Protein AF-A0A7V1H617-F1 (afdb_monomer_lite)

Sequence (93 aa):
MRCCLFTFVVFAFGASTVFAASEDAVSIGSGKQLFIDFSLVESHTNVKLIMNPPVKRGVVMKADKPWENVRIGSYGEVIDVDGLYRMWYEASG

Secondary structure (DSSP, 8-state):
----------------------PPPP--TTS---SSSSTT-S--SS-------------S----STT-SSEEEEEEEEEEETTEEEEEEEEE-

pLDDT: mean 81.9, std 16.55, range [34.34, 97.44]

Foldseek 3Di:
DDDDDPDDDDDPPPPPPPPDPDDPDDDPPPDDDDQQDCPVPPDDDPDDRDDDDDDCPDDPDDQPDPQQVPHKAPDKDWDDDPNDTDMDIDGHD

Structure (mmCIF, N/CA/C/O backbone):
data_AF-A0A7V1H617-F1
#
_entry.id   AF-A0A7V1H617-F1
#
loop_
_atom_site.group_PDB
_atom_site.id
_atom_site.type_symbol
_atom_site.label_atom_id
_atom_site.label_alt_id
_atom_site.label_comp_id
_atom_site.label_asym_id
_atom_site.label_entity_id
_atom_site.label_seq_id
_atom_site.pdbx_PDB_ins_code
_atom_site.Cartn_x
_atom_site.Cartn_y
_atom_site.Cartn_z
_atom_site.occupancy
_atom_site.B_iso_or_equiv
_atom_site.auth_seq_id
_atom_site.auth_comp_id
_atom_site.auth_asym_id
_atom_site.auth_atom_id
_atom_site.pdbx_PDB_model_num
ATOM 1 N N . MET A 1 1 ? -78.112 -28.118 40.442 1.00 39.97 1 MET A N 1
ATOM 2 C CA . MET A 1 1 ? -77.102 -28.814 39.616 1.00 39.97 1 MET A CA 1
ATOM 3 C C . MET A 1 1 ? -76.424 -27.770 38.741 1.00 39.97 1 MET A C 1
ATOM 5 O O . MET A 1 1 ? -77.135 -27.057 38.060 1.00 39.97 1 MET A O 1
ATOM 9 N N . ARG A 1 2 ? -75.099 -27.650 38.916 1.00 47.53 2 ARG A N 1
ATOM 10 C CA . ARG A 1 2 ? -74.012 -27.074 38.087 1.00 47.53 2 ARG A CA 1
ATOM 11 C C . ARG A 1 2 ? -74.298 -26.095 36.929 1.00 47.53 2 ARG A C 1
ATOM 13 O O . ARG A 1 2 ? -75.211 -26.299 36.147 1.00 47.53 2 ARG A O 1
ATOM 20 N N . CYS A 1 3 ? -73.295 -25.221 36.760 1.00 34.34 3 CYS A N 1
ATOM 21 C CA . CYS A 1 3 ? -72.826 -24.499 35.560 1.00 34.34 3 CYS A CA 1
ATOM 22 C C . CYS A 1 3 ? -73.123 -22.998 35.571 1.00 34.34 3 CYS A C 1
ATOM 24 O O . CYS A 1 3 ? -74.269 -22.605 35.692 1.00 34.34 3 CYS A O 1
ATOM 26 N N . CYS A 1 4 ? -72.169 -22.085 35.397 1.00 43.72 4 CYS A N 1
ATOM 27 C CA . CYS A 1 4 ? -70.708 -22.141 35.328 1.00 43.72 4 CYS A CA 1
ATOM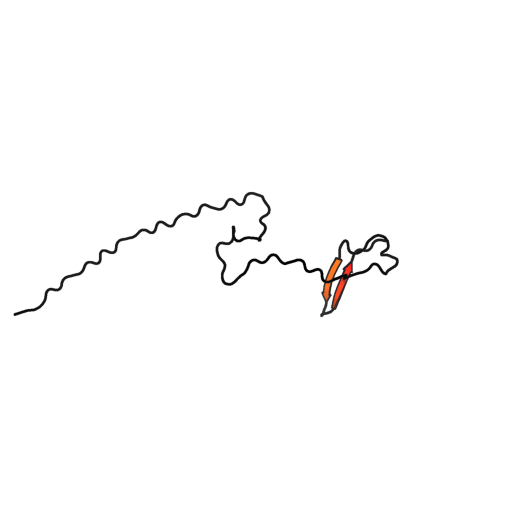 28 C C . CYS A 1 4 ? -70.237 -20.713 35.652 1.00 43.72 4 CYS A C 1
ATOM 30 O O . CYS A 1 4 ? -70.734 -19.764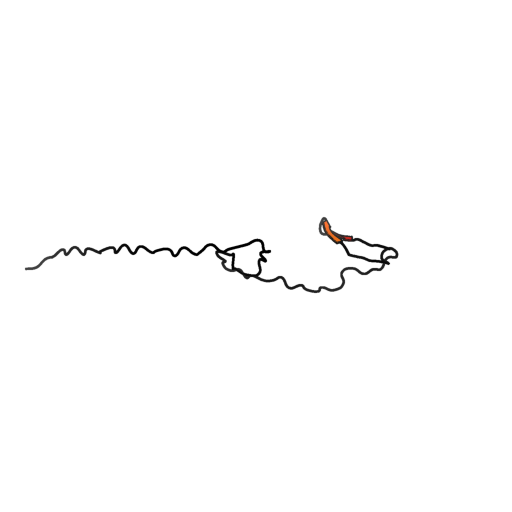 35.049 1.00 43.72 4 CYS A O 1
ATOM 32 N N . LEU A 1 5 ? -69.309 -20.556 36.599 1.00 46.75 5 LEU A N 1
ATOM 33 C CA . LEU A 1 5 ? -68.633 -19.282 36.839 1.00 46.75 5 LEU A CA 1
ATOM 34 C C . LEU A 1 5 ? -67.808 -18.914 35.597 1.00 46.75 5 LEU A C 1
ATOM 36 O O . LEU A 1 5 ? -66.912 -19.665 35.218 1.00 46.75 5 LEU A O 1
ATOM 40 N N . PHE A 1 6 ? -68.075 -17.754 34.998 1.00 44.81 6 PHE A N 1
ATOM 41 C CA . PHE A 1 6 ? -67.150 -17.111 34.065 1.00 44.81 6 PHE A CA 1
ATOM 42 C C . PHE A 1 6 ? -66.258 -16.157 34.858 1.00 44.81 6 PHE A C 1
ATOM 44 O O . PHE A 1 6 ? -66.591 -14.995 35.081 1.00 44.81 6 PHE A O 1
ATOM 51 N N . THR A 1 7 ? -65.133 -16.674 35.343 1.00 53.31 7 THR A N 1
ATOM 52 C CA . THR A 1 7 ? -64.113 -15.869 36.015 1.00 53.31 7 THR A CA 1
ATOM 53 C C . THR A 1 7 ? -63.305 -15.127 34.950 1.00 53.31 7 THR A C 1
ATOM 55 O O . THR A 1 7 ? -62.560 -15.742 34.190 1.00 53.31 7 THR A O 1
ATOM 58 N N . PHE A 1 8 ? -63.462 -13.805 34.873 1.00 48.03 8 PHE A N 1
ATOM 59 C CA . PHE A 1 8 ? -62.615 -12.936 34.056 1.00 48.03 8 PHE A CA 1
ATOM 60 C C . PHE A 1 8 ? -61.200 -12.911 34.654 1.00 48.03 8 PHE A C 1
ATOM 62 O O . PHE A 1 8 ? -60.984 -12.357 35.730 1.00 48.03 8 PHE A O 1
ATOM 69 N N . VAL A 1 9 ? -60.231 -13.521 33.970 1.00 58.25 9 VAL A N 1
ATOM 70 C CA . VAL A 1 9 ? -58.812 -13.401 34.325 1.00 58.25 9 VAL A CA 1
ATOM 71 C C . VAL A 1 9 ? -58.310 -12.065 33.784 1.00 58.25 9 VAL A C 1
ATOM 73 O O . VAL A 1 9 ? -58.122 -11.899 32.581 1.00 58.25 9 VAL A O 1
ATOM 76 N N . VAL A 1 10 ? -58.113 -11.096 34.676 1.00 57.06 10 VAL A N 1
ATOM 77 C CA . VAL A 1 10 ? -57.457 -9.824 34.358 1.00 57.06 10 VAL A CA 1
ATOM 78 C C . VAL A 1 10 ? -55.951 -10.080 34.304 1.00 57.06 10 VAL A C 1
ATOM 80 O O . VAL A 1 10 ? -55.300 -10.217 35.338 1.00 57.06 10 VAL A O 1
ATOM 83 N N . PHE A 1 11 ? -55.390 -10.174 33.098 1.00 51.81 11 PHE A N 1
ATOM 84 C CA . PHE A 1 11 ? -53.942 -10.144 32.903 1.00 51.81 11 PHE A CA 1
ATOM 85 C C . PHE A 1 11 ? -53.472 -8.702 33.113 1.00 51.81 11 PHE A C 1
ATOM 87 O O . PHE A 1 11 ? -53.640 -7.847 32.244 1.00 51.81 11 PHE A O 1
ATOM 94 N N . ALA A 1 12 ? -52.923 -8.414 34.293 1.00 53.47 12 ALA A N 1
ATOM 95 C CA . ALA A 1 12 ? -52.229 -7.161 34.549 1.00 53.47 12 ALA A CA 1
ATOM 96 C C . ALA A 1 12 ? -50.981 -7.117 33.654 1.00 53.47 12 ALA A C 1
ATOM 98 O O . ALA A 1 12 ? -49.962 -7.740 33.950 1.00 53.47 12 ALA A O 1
ATOM 99 N N . PHE A 1 13 ? -51.088 -6.423 32.522 1.00 57.03 13 PHE A N 1
ATOM 100 C CA . PHE A 1 13 ? -49.970 -6.144 31.632 1.00 57.03 13 PHE A CA 1
ATOM 101 C C . PHE A 1 13 ? -49.065 -5.138 32.351 1.00 57.03 13 PHE A C 1
ATOM 103 O O . PHE A 1 13 ? -49.282 -3.928 32.300 1.00 57.03 13 PHE A O 1
ATOM 110 N N . GLY A 1 14 ? -48.108 -5.651 33.125 1.00 56.25 14 GLY A N 1
ATOM 111 C CA . GLY A 1 14 ? -47.081 -4.835 33.754 1.00 56.25 14 GLY A CA 1
ATOM 112 C C . GLY A 1 14 ? -46.305 -4.112 32.661 1.00 56.25 14 GLY A C 1
ATOM 113 O O . GLY A 1 14 ? -45.601 -4.745 31.879 1.00 56.25 14 GLY A O 1
ATOM 114 N N . ALA A 1 15 ? -46.463 -2.792 32.582 1.00 59.91 15 ALA A N 1
ATOM 115 C CA . ALA A 1 15 ? -45.655 -1.946 31.722 1.00 59.91 15 ALA A CA 1
ATOM 116 C C . ALA A 1 15 ? -44.225 -1.920 32.276 1.00 59.91 15 ALA A C 1
ATOM 118 O O . ALA A 1 15 ? -43.851 -1.038 33.046 1.00 59.91 15 ALA A O 1
ATOM 119 N N . SER A 1 16 ? -43.425 -2.926 31.926 1.00 64.00 16 SER A N 1
ATOM 120 C CA . SER A 1 16 ? -41.982 -2.878 32.119 1.00 64.00 16 SER A CA 1
ATOM 121 C C . SER A 1 16 ? -41.429 -1.844 31.147 1.00 64.00 16 SER A C 1
ATOM 123 O O . SER A 1 16 ? -41.206 -2.128 29.972 1.00 64.00 16 SER A O 1
ATOM 125 N N . THR A 1 17 ? -41.243 -0.615 31.623 1.00 61.22 17 THR A N 1
ATOM 126 C CA . THR A 1 17 ? -40.452 0.387 30.913 1.00 61.22 17 THR A CA 1
ATOM 127 C C . THR A 1 17 ? -39.013 -0.109 30.883 1.00 61.22 17 THR A C 1
ATOM 129 O O . THR A 1 17 ? -38.294 -0.026 31.879 1.00 61.22 17 THR A O 1
ATOM 132 N N . VAL A 1 18 ? -38.608 -0.678 29.751 1.00 66.12 18 VAL A N 1
ATOM 133 C CA . VAL A 1 18 ? -37.204 -0.962 29.472 1.00 66.12 18 VAL A CA 1
ATOM 134 C C . VAL A 1 18 ? -36.515 0.395 29.351 1.00 66.12 18 VAL A C 1
ATOM 136 O O . VAL A 1 18 ? -36.698 1.103 28.364 1.00 66.12 18 VAL A O 1
ATOM 139 N N . PHE A 1 19 ? -35.776 0.797 30.385 1.00 56.72 19 PHE A N 1
ATOM 140 C CA . PHE A 1 19 ? -34.848 1.914 30.271 1.00 56.72 19 PHE A CA 1
ATOM 141 C C . PHE A 1 19 ? -33.730 1.468 29.332 1.00 56.72 19 PHE A C 1
ATOM 143 O O . PHE A 1 19 ? -32.905 0.630 29.695 1.00 56.72 19 PHE A O 1
ATOM 150 N N . ALA A 1 20 ? -33.736 1.989 28.108 1.00 62.59 20 ALA A N 1
ATOM 151 C CA . ALA A 1 20 ? -32.589 1.879 27.227 1.00 62.59 20 ALA A CA 1
ATOM 152 C C . ALA A 1 20 ? -31.429 2.623 27.898 1.00 62.59 20 ALA A C 1
ATOM 154 O O . ALA A 1 20 ? -31.522 3.827 28.146 1.00 62.59 20 ALA A O 1
ATOM 155 N N . ALA A 1 21 ? -30.370 1.895 28.252 1.00 62.16 21 ALA A N 1
ATOM 156 C CA . ALA A 1 21 ? -29.129 2.514 28.680 1.00 62.16 21 ALA A CA 1
ATOM 157 C C . ALA A 1 21 ? -28.619 3.371 27.514 1.00 62.16 21 ALA A C 1
ATOM 159 O O . ALA A 1 21 ? -28.399 2.860 26.418 1.00 62.16 21 ALA A O 1
ATOM 160 N N . SER A 1 22 ? -28.500 4.679 27.741 1.00 63.09 22 SER A N 1
ATOM 161 C CA . SER A 1 22 ? -27.787 5.577 26.839 1.00 63.09 22 SER A CA 1
ATOM 162 C C . SER A 1 22 ? -26.329 5.144 26.848 1.00 63.09 22 SER A C 1
ATOM 164 O O . SER A 1 22 ? -25.650 5.325 27.855 1.00 63.09 22 SER A O 1
ATOM 166 N N . GLU A 1 23 ? -25.866 4.535 25.764 1.00 69.00 23 GLU A N 1
ATOM 167 C CA . GLU A 1 23 ? -24.442 4.300 25.561 1.00 69.00 23 GLU A CA 1
ATOM 168 C C . GLU A 1 23 ? -23.766 5.674 25.443 1.00 69.00 23 GLU A C 1
ATOM 170 O O . GLU A 1 23 ? -24.171 6.501 24.622 1.00 69.00 23 GLU A O 1
ATOM 175 N N . ASP A 1 24 ? -22.814 5.975 26.328 1.00 78.31 24 ASP A N 1
ATOM 176 C CA . ASP A 1 24 ? -22.103 7.253 26.291 1.00 78.31 24 ASP A CA 1
ATOM 177 C C . ASP A 1 24 ? -21.392 7.411 24.938 1.00 78.31 24 ASP A C 1
ATOM 179 O O . ASP A 1 24 ? -20.739 6.488 24.447 1.00 78.31 24 ASP A O 1
ATOM 183 N N . ALA A 1 25 ? -21.515 8.591 24.322 1.00 83.81 25 ALA A N 1
ATOM 184 C CA . ALA A 1 25 ? -20.894 8.861 23.030 1.00 83.81 25 ALA A CA 1
ATOM 185 C C . ALA A 1 25 ? -19.366 8.683 23.103 1.00 83.81 25 ALA A C 1
ATOM 187 O O . ALA A 1 25 ? -18.694 9.274 23.954 1.00 83.81 25 ALA A O 1
ATOM 188 N N . VAL A 1 26 ? -18.804 7.904 22.173 1.00 86.81 26 VAL A N 1
ATOM 189 C CA . VAL A 1 26 ? -17.356 7.667 22.098 1.00 86.81 26 VAL A CA 1
ATOM 190 C C . VAL A 1 26 ? -16.630 8.963 21.717 1.00 86.81 26 VAL A C 1
ATOM 192 O O . VAL A 1 26 ? -16.917 9.583 20.693 1.00 86.81 26 VAL A O 1
ATOM 195 N N . SER A 1 27 ? -15.655 9.376 22.531 1.00 89.94 27 SER A N 1
ATOM 196 C CA . SER A 1 27 ? -14.825 10.554 22.254 1.00 89.94 27 SER A CA 1
ATOM 197 C C . SER A 1 27 ? -13.755 10.241 21.199 1.00 89.94 27 SER A C 1
ATOM 199 O O . SER A 1 27 ? -12.810 9.503 21.466 1.00 89.94 27 SER A O 1
ATOM 201 N N . ILE A 1 28 ? -13.893 10.814 19.998 1.00 88.88 28 ILE A N 1
ATOM 202 C CA . ILE A 1 28 ? -13.023 10.536 18.834 1.00 88.88 28 ILE A CA 1
ATOM 203 C C . ILE A 1 28 ? -11.726 11.368 18.834 1.00 88.88 28 ILE A C 1
ATOM 205 O O . ILE A 1 28 ? -10.715 10.965 18.255 1.00 88.88 28 ILE A O 1
ATOM 209 N N . GLY A 1 29 ? -11.721 12.525 19.506 1.00 90.75 29 GLY A N 1
ATOM 210 C CA . GLY A 1 29 ? -10.584 13.452 19.501 1.00 90.75 29 GLY A CA 1
ATOM 211 C C . GLY A 1 29 ? -10.149 13.874 18.085 1.00 90.75 29 GLY A C 1
ATOM 212 O O . GLY A 1 29 ? -10.943 13.879 17.150 1.00 90.75 29 GLY A O 1
ATOM 213 N N . SER A 1 30 ? -8.874 14.243 17.925 1.00 94.31 30 SER A N 1
ATOM 214 C CA . SER A 1 30 ? -8.266 14.657 16.642 1.00 94.31 30 SER A CA 1
ATOM 215 C C . SER A 1 30 ? -7.186 13.692 16.128 1.00 94.31 30 SER A C 1
ATOM 217 O O . SER A 1 30 ? -6.481 13.990 15.162 1.00 94.31 30 SER A O 1
ATOM 219 N N . GLY A 1 31 ? -7.027 12.540 16.786 1.00 92.81 31 GLY A N 1
ATOM 220 C CA . GLY A 1 31 ? -6.071 11.507 16.395 1.00 92.81 31 GLY A CA 1
ATOM 221 C C . GLY A 1 31 ? -6.479 10.784 15.110 1.00 92.81 31 GLY A C 1
ATOM 222 O O . GLY A 1 31 ? -7.643 10.789 14.709 1.00 92.81 31 GLY A O 1
ATOM 223 N N . LYS A 1 32 ? -5.512 10.124 14.462 1.00 91.69 32 LYS A N 1
ATOM 224 C CA . LYS A 1 32 ? -5.811 9.237 13.331 1.00 91.69 32 LYS A CA 1
ATOM 225 C C . LYS A 1 32 ? -6.594 8.027 13.833 1.00 91.69 32 LYS A C 1
ATOM 227 O O . LYS A 1 32 ? -6.097 7.296 14.683 1.00 91.69 32 LYS A O 1
ATOM 232 N N . GLN A 1 33 ? -7.761 7.797 13.248 1.00 90.38 33 GLN A N 1
ATOM 233 C CA . GLN A 1 33 ? -8.552 6.595 13.479 1.00 90.38 33 GLN A CA 1
ATOM 234 C C . GLN A 1 33 ? -8.133 5.546 12.453 1.00 90.38 33 GLN A C 1
ATOM 236 O O . GLN A 1 33 ? -8.369 5.692 11.253 1.00 90.38 33 GLN A O 1
ATOM 241 N N . LEU A 1 34 ? -7.413 4.533 12.921 1.00 87.00 34 LEU A N 1
ATOM 242 C CA . LEU A 1 34 ? -6.985 3.418 12.091 1.00 87.00 34 LEU A CA 1
ATOM 243 C C . LEU A 1 34 ? -8.076 2.349 12.189 1.00 87.00 34 LEU A C 1
ATOM 245 O O . LEU A 1 34 ? -8.432 1.948 13.289 1.00 87.00 34 LEU A O 1
ATOM 249 N N . PHE A 1 35 ? -8.614 1.889 11.060 1.00 86.38 35 PHE A N 1
ATOM 250 C CA . PHE A 1 35 ? -9.645 0.842 11.003 1.00 86.38 35 PHE A CA 1
ATOM 251 C C . PHE A 1 35 ? -9.046 -0.542 11.315 1.00 86.38 35 PHE A C 1
ATOM 253 O O . PHE A 1 35 ? -9.010 -1.426 10.462 1.00 86.38 35 PHE A O 1
ATOM 260 N N . ILE A 1 36 ? -8.480 -0.695 12.511 1.00 91.00 36 ILE A N 1
ATOM 261 C CA . ILE A 1 36 ? -7.757 -1.887 12.980 1.00 91.00 36 ILE A CA 1
ATOM 262 C C . ILE A 1 36 ? -8.469 -2.590 14.138 1.00 91.00 36 ILE A C 1
ATOM 264 O O . ILE A 1 36 ? -8.032 -3.659 14.559 1.00 91.00 36 ILE A O 1
ATOM 268 N N . ASP A 1 37 ? -9.581 -2.024 14.609 1.00 90.38 37 ASP A N 1
ATOM 269 C CA . ASP A 1 37 ? -10.484 -2.622 15.586 1.00 90.38 37 ASP A 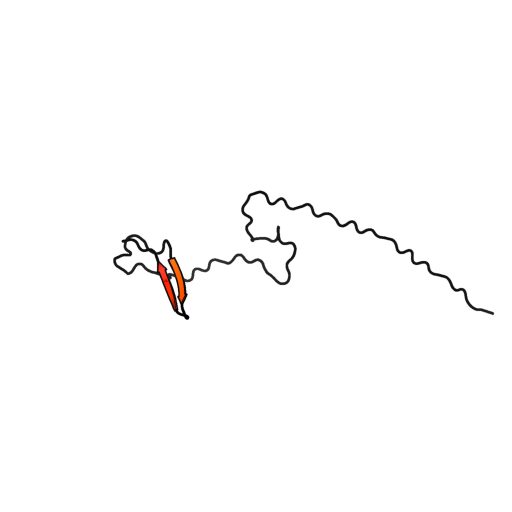CA 1
ATOM 270 C C . ASP A 1 37 ? -11.959 -2.280 15.278 1.00 90.38 37 ASP A C 1
ATOM 272 O O . ASP A 1 37 ? -12.283 -1.714 14.231 1.00 90.38 37 ASP A O 1
ATOM 276 N N . PHE A 1 38 ? -12.857 -2.671 16.187 1.00 91.31 38 PHE A N 1
ATOM 277 C CA . PHE A 1 38 ? -14.300 -2.438 16.094 1.00 91.31 38 PHE A CA 1
ATOM 278 C C . PHE A 1 38 ? -14.802 -1.325 17.027 1.00 91.31 38 PHE A C 1
ATOM 280 O O . PHE A 1 38 ? -16.005 -1.204 17.226 1.00 91.31 38 PHE A O 1
ATOM 287 N N . SER A 1 39 ? -13.918 -0.499 17.594 1.00 88.25 39 SER A N 1
ATOM 288 C CA . SER A 1 39 ? -14.296 0.547 18.563 1.00 88.25 3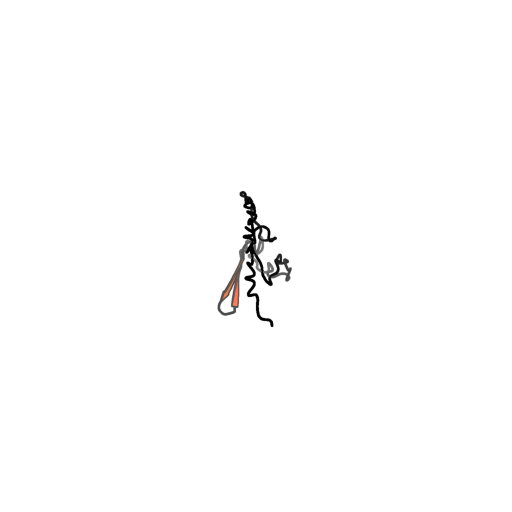9 SER A CA 1
ATOM 289 C C . SER A 1 39 ? -15.283 1.574 18.003 1.00 88.25 39 SER A C 1
ATOM 291 O O . SER A 1 39 ? -16.073 2.136 18.754 1.00 88.25 39 SER A O 1
ATOM 293 N N . LEU A 1 40 ? -15.256 1.789 16.684 1.00 89.75 40 LEU A N 1
ATOM 294 C CA . LEU A 1 40 ? -16.147 2.696 15.951 1.00 89.75 40 LEU A CA 1
ATOM 295 C C . LEU A 1 40 ? -17.119 1.956 15.022 1.00 89.75 40 LEU A C 1
ATOM 297 O O . LEU A 1 40 ? -17.671 2.550 14.096 1.00 89.75 40 LEU A O 1
ATOM 301 N N . VAL A 1 41 ? -17.295 0.650 15.224 1.00 89.00 41 VAL A N 1
ATOM 302 C CA . VAL A 1 41 ? -18.169 -0.191 14.405 1.00 89.00 41 VAL A CA 1
ATOM 303 C C . VAL A 1 41 ? -19.379 -0.585 15.238 1.00 89.00 41 VAL A C 1
ATOM 305 O O . VAL A 1 41 ? -19.270 -1.403 16.142 1.00 89.00 41 VAL A O 1
ATOM 308 N N . GLU A 1 42 ? -20.540 -0.025 14.899 1.00 89.69 42 GLU A N 1
ATOM 309 C CA . GLU A 1 42 ? -21.808 -0.320 15.581 1.00 89.69 42 GLU A CA 1
ATOM 310 C C . GLU A 1 42 ? -22.183 -1.805 15.479 1.00 89.69 42 GLU A C 1
ATOM 312 O O . GLU A 1 42 ? -22.612 -2.427 16.446 1.00 89.69 42 GLU A O 1
ATOM 317 N N . SER A 1 43 ? -22.018 -2.401 14.295 1.00 92.56 43 SER A N 1
ATOM 318 C CA . SER A 1 43 ? -22.294 -3.820 14.095 1.00 92.56 43 SER A CA 1
ATOM 319 C C . SER A 1 43 ? -21.522 -4.404 12.918 1.00 92.56 43 SER 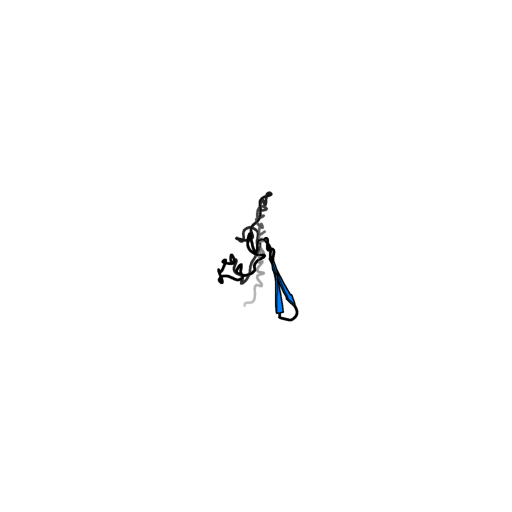A C 1
ATOM 321 O O . SER A 1 43 ? -21.113 -3.710 11.985 1.00 92.56 43 SER A O 1
ATOM 323 N N . HIS A 1 44 ? -21.332 -5.720 12.956 1.00 92.94 44 HIS A N 1
ATOM 324 C CA . HIS A 1 44 ? -20.732 -6.486 11.876 1.00 92.94 44 HIS A CA 1
ATOM 325 C C . HIS A 1 44 ? -21.375 -7.876 11.808 1.00 92.94 44 HIS A C 1
ATOM 327 O O . HIS A 1 44 ? -21.636 -8.507 12.831 1.00 92.94 44 HIS A O 1
ATOM 333 N N . THR A 1 45 ? -21.613 -8.399 10.608 1.00 96.69 45 THR A N 1
ATOM 334 C CA . THR A 1 45 ? -22.171 -9.748 10.435 1.00 96.69 45 THR A CA 1
ATOM 335 C C . THR A 1 45 ? -21.362 -10.498 9.397 1.00 96.69 45 THR A C 1
ATOM 337 O O . THR A 1 45 ? -21.202 -10.023 8.279 1.00 96.69 45 THR A O 1
ATOM 340 N N . ASN A 1 46 ? -20.864 -11.678 9.770 1.00 96.19 46 ASN A N 1
ATOM 341 C CA . ASN A 1 46 ? -20.131 -12.577 8.876 1.00 96.19 46 ASN A CA 1
ATOM 342 C C . ASN A 1 46 ? -18.928 -11.928 8.151 1.00 96.19 46 ASN A C 1
ATOM 344 O O . ASN A 1 46 ? -18.641 -12.237 6.996 1.00 96.19 46 ASN A O 1
ATOM 348 N N . VAL A 1 47 ? -18.210 -11.031 8.833 1.00 93.69 47 VAL A N 1
ATOM 349 C CA . VAL A 1 47 ? -16.968 -10.413 8.342 1.00 93.69 47 VAL A CA 1
ATOM 350 C C . VAL A 1 47 ? -15.845 -10.597 9.359 1.00 93.69 47 VAL A C 1
ATOM 352 O O . VAL A 1 47 ? -16.092 -10.844 10.539 1.00 93.69 47 VAL A O 1
ATOM 355 N N . LYS A 1 48 ? -14.597 -10.480 8.900 1.00 91.31 48 LYS A N 1
ATOM 356 C CA . LYS A 1 48 ? -13.406 -10.464 9.755 1.00 91.31 48 LYS A CA 1
ATOM 357 C C . LYS A 1 48 ? -12.603 -9.210 9.469 1.00 91.31 48 LYS A C 1
ATOM 359 O O . LYS A 1 48 ? -12.345 -8.901 8.308 1.00 91.31 48 LYS A O 1
ATOM 364 N N . LEU A 1 49 ? -12.167 -8.538 10.526 1.00 92.19 49 LEU A N 1
ATOM 365 C CA . LEU A 1 49 ? -11.200 -7.462 10.412 1.00 92.19 49 LEU A CA 1
ATOM 366 C C . LEU A 1 49 ? -9.804 -8.066 10.280 1.00 92.19 49 LEU A C 1
ATOM 368 O O . LEU A 1 49 ? -9.350 -8.796 11.161 1.00 92.19 49 LEU A O 1
ATOM 372 N N . ILE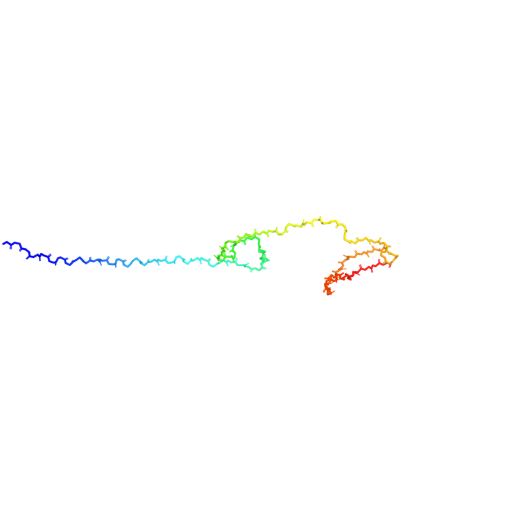 A 1 50 ? -9.152 -7.816 9.148 1.00 89.94 50 ILE A N 1
ATOM 373 C CA . ILE A 1 50 ? -7.848 -8.393 8.824 1.00 89.94 50 ILE A CA 1
ATOM 374 C C . ILE A 1 50 ? -6.915 -7.257 8.430 1.00 89.94 50 ILE A C 1
ATOM 376 O O . ILE A 1 50 ? -7.157 -6.552 7.452 1.00 89.94 50 ILE A O 1
ATOM 380 N N . MET A 1 51 ? -5.809 -7.117 9.158 1.00 88.25 51 MET A N 1
ATOM 381 C CA . MET A 1 51 ? -4.690 -6.308 8.691 1.00 88.25 51 MET A CA 1
ATOM 382 C C . MET A 1 51 ? -4.055 -7.022 7.498 1.00 88.25 51 MET A C 1
ATOM 384 O O . MET A 1 51 ? -3.555 -8.135 7.656 1.00 88.25 51 MET A O 1
ATOM 388 N N . ASN A 1 52 ? -4.092 -6.407 6.313 1.00 88.00 52 ASN A N 1
ATOM 389 C CA . ASN A 1 52 ? -3.536 -7.010 5.103 1.00 88.00 52 ASN A CA 1
ATOM 390 C C . ASN A 1 52 ? -2.025 -7.256 5.291 1.00 88.00 52 ASN A C 1
ATOM 392 O O . ASN A 1 52 ? -1.269 -6.283 5.387 1.00 88.00 52 ASN A O 1
ATOM 396 N N . PRO A 1 53 ? -1.563 -8.517 5.386 1.00 84.19 53 PRO A N 1
ATOM 397 C CA . PRO A 1 53 ? -0.161 -8.787 5.642 1.00 84.19 53 PRO A CA 1
ATOM 398 C C . PRO A 1 53 ? 0.659 -8.391 4.408 1.00 84.19 53 PRO A C 1
ATOM 400 O O . PRO A 1 53 ? 0.329 -8.803 3.292 1.00 84.19 53 PRO A O 1
ATOM 403 N N . PRO A 1 54 ? 1.748 -7.621 4.565 1.00 86.69 54 PRO A N 1
ATOM 404 C CA . PRO A 1 54 ? 2.618 -7.320 3.441 1.00 86.69 54 PRO A CA 1
ATOM 405 C C . PRO A 1 54 ? 3.296 -8.613 2.975 1.00 86.69 54 PRO A C 1
ATOM 407 O O . PRO A 1 54 ? 4.120 -9.193 3.682 1.00 86.69 54 PRO A O 1
ATOM 410 N N . VAL A 1 55 ? 2.967 -9.073 1.769 1.00 89.12 55 VAL A N 1
ATOM 411 C CA . VAL A 1 55 ? 3.616 -10.240 1.162 1.00 89.12 55 VAL A CA 1
ATOM 412 C C . VAL A 1 55 ? 4.743 -9.765 0.254 1.00 89.12 55 VAL A C 1
ATOM 414 O O . VAL A 1 55 ? 4.502 -9.127 -0.769 1.00 89.12 55 VAL A O 1
ATOM 417 N N . LYS A 1 56 ? 5.991 -10.110 0.588 1.00 89.31 56 LYS A N 1
ATOM 418 C CA . LYS A 1 56 ? 7.130 -9.886 -0.314 1.00 89.31 56 LYS A CA 1
ATOM 419 C C . LYS A 1 56 ? 7.057 -10.887 -1.470 1.00 89.31 56 LYS A C 1
ATOM 421 O O . LYS A 1 56 ? 7.266 -12.078 -1.266 1.00 89.31 56 LYS A O 1
ATOM 426 N N . ARG A 1 57 ? 6.761 -10.406 -2.681 1.00 90.81 57 ARG A N 1
ATOM 427 C CA . ARG A 1 57 ? 6.603 -11.233 -3.899 1.00 90.81 57 ARG A CA 1
ATOM 428 C C . ARG A 1 57 ? 7.863 -11.316 -4.769 1.00 90.81 57 ARG A C 1
ATOM 430 O O . ARG A 1 57 ? 7.819 -11.901 -5.842 1.00 90.81 57 ARG A O 1
ATOM 437 N N . GLY A 1 58 ? 8.981 -10.776 -4.285 1.00 91.81 58 GLY A N 1
ATOM 438 C CA . GLY A 1 58 ? 10.254 -10.743 -5.002 1.00 91.81 58 GLY A CA 1
ATOM 439 C C . GLY A 1 58 ? 10.534 -9.393 -5.660 1.00 91.81 58 GLY A C 1
ATOM 440 O O . GLY A 1 58 ? 9.820 -8.415 -5.444 1.00 91.81 58 GLY A O 1
ATOM 441 N N . VAL A 1 59 ? 11.624 -9.343 -6.423 1.00 90.12 59 VAL A N 1
ATOM 442 C CA . VAL A 1 59 ? 12.074 -8.134 -7.124 1.00 90.12 59 VAL A CA 1
ATOM 443 C C . VAL A 1 59 ? 11.216 -7.925 -8.370 1.00 90.12 59 VAL A C 1
ATOM 445 O O . VAL A 1 59 ? 11.196 -8.788 -9.242 1.00 90.12 59 VAL A O 1
ATOM 448 N N . VAL A 1 60 ? 10.531 -6.781 -8.452 1.00 88.06 60 VAL A N 1
ATOM 449 C CA . VAL A 1 60 ? 9.675 -6.413 -9.598 1.00 88.06 60 VAL A CA 1
ATOM 450 C C . VAL A 1 60 ? 10.466 -5.689 -10.693 1.00 88.06 60 VAL A C 1
ATOM 452 O O . VAL A 1 60 ? 10.177 -5.858 -11.871 1.00 88.06 60 VAL A O 1
ATOM 455 N N . MET A 1 61 ? 11.491 -4.918 -10.319 1.00 89.19 61 MET A N 1
ATOM 456 C CA . MET A 1 61 ? 12.309 -4.122 -11.235 1.00 89.19 61 MET A CA 1
ATOM 457 C C . MET A 1 61 ? 13.773 -4.138 -10.784 1.00 89.19 61 MET A C 1
ATOM 459 O O . MET A 1 61 ? 14.055 -4.137 -9.584 1.00 89.19 61 MET A O 1
ATOM 463 N N . LYS A 1 62 ? 14.701 -4.172 -11.741 1.00 90.94 62 LYS A N 1
ATOM 464 C CA . LYS A 1 62 ? 16.150 -4.068 -11.522 1.00 90.94 62 LYS A CA 1
ATOM 465 C C . LYS A 1 62 ? 16.680 -2.893 -12.335 1.00 90.94 62 LYS A C 1
ATOM 467 O O . LYS A 1 62 ? 16.170 -2.663 -13.422 1.00 90.94 62 LYS A O 1
ATOM 472 N N . ALA A 1 63 ? 17.698 -2.213 -11.813 1.00 92.94 63 ALA A N 1
ATOM 473 C CA . ALA A 1 63 ? 18.407 -1.175 -12.549 1.00 92.94 63 ALA A CA 1
ATOM 474 C C . ALA A 1 63 ? 19.353 -1.849 -13.555 1.00 92.94 63 ALA A C 1
ATOM 476 O O . ALA A 1 63 ? 20.430 -2.313 -13.176 1.00 92.94 63 ALA A O 1
ATOM 477 N N . ASP A 1 64 ? 18.914 -2.004 -14.799 1.00 93.31 64 ASP A N 1
ATOM 478 C CA . ASP A 1 64 ? 19.649 -2.683 -15.872 1.00 93.31 64 ASP A CA 1
ATOM 479 C C . ASP A 1 64 ? 19.874 -1.801 -17.112 1.00 93.31 64 ASP A C 1
ATOM 481 O O . ASP A 1 64 ? 20.419 -2.262 -18.122 1.00 93.31 64 ASP A O 1
ATOM 485 N N . LYS A 1 65 ? 19.495 -0.521 -17.036 1.00 93.88 65 LYS A N 1
ATOM 486 C CA . LYS A 1 65 ? 19.685 0.484 -18.083 1.00 93.88 65 LYS A CA 1
ATOM 487 C C . LYS A 1 65 ? 20.703 1.551 -17.668 1.00 93.88 65 LYS A C 1
ATOM 489 O O . LYS A 1 65 ? 20.859 1.849 -16.487 1.00 93.88 65 LYS A O 1
ATOM 494 N N . PRO A 1 66 ? 21.397 2.183 -18.632 1.00 92.69 66 PRO A N 1
ATOM 495 C CA . PRO A 1 66 ? 22.461 3.143 -18.324 1.00 92.69 66 PRO A CA 1
ATOM 496 C C . PRO A 1 66 ? 21.973 4.429 -17.630 1.00 92.69 66 PRO A C 1
ATOM 498 O O . PRO A 1 66 ? 22.750 5.067 -16.925 1.00 92.69 66 PRO A O 1
ATOM 501 N N . TRP A 1 67 ? 20.699 4.796 -17.799 1.00 90.88 67 TRP A N 1
ATOM 502 C CA . TRP A 1 67 ? 20.072 5.968 -17.170 1.00 90.88 67 TRP A CA 1
ATOM 503 C C . TRP A 1 67 ? 19.544 5.706 -15.747 1.00 90.88 67 TRP A C 1
ATOM 505 O O . TRP A 1 67 ? 18.902 6.571 -15.163 1.00 90.88 67 TRP A O 1
ATOM 515 N N . GLU A 1 68 ? 19.780 4.516 -15.191 1.00 94.31 68 GLU A N 1
ATOM 516 C CA . GLU A 1 68 ? 19.272 4.073 -13.880 1.00 94.31 68 GLU A CA 1
ATOM 517 C C . GLU A 1 68 ? 20.364 4.056 -12.798 1.00 94.31 68 GLU A C 1
ATOM 519 O O . GLU A 1 68 ? 20.267 3.334 -11.805 1.00 94.31 68 GLU A O 1
ATOM 524 N N . ASN A 1 69 ? 21.451 4.795 -13.018 1.00 89.25 69 ASN A N 1
ATOM 525 C CA . ASN A 1 69 ? 22.692 4.622 -12.268 1.00 89.25 69 ASN A CA 1
ATOM 526 C C . ASN A 1 69 ? 22.688 5.268 -10.862 1.00 89.25 69 ASN A C 1
ATOM 528 O O . ASN A 1 69 ? 23.499 4.867 -10.027 1.00 89.25 69 ASN A O 1
ATOM 532 N N . VAL A 1 70 ? 21.774 6.207 -10.574 1.00 90.88 70 VAL A N 1
ATOM 533 C CA . VAL A 1 70 ? 21.628 6.832 -9.246 1.00 90.88 70 VAL A CA 1
ATOM 534 C C . VAL A 1 70 ? 20.490 6.180 -8.465 1.00 90.88 70 VAL A C 1
ATOM 536 O O . VAL A 1 70 ? 20.687 5.745 -7.326 1.00 90.88 70 VAL A O 1
ATOM 539 N N . ARG A 1 71 ? 19.284 6.124 -9.043 1.00 89.69 71 ARG A N 1
ATOM 540 C CA . ARG A 1 71 ? 18.086 5.593 -8.375 1.00 89.69 71 ARG A CA 1
ATOM 541 C C . ARG A 1 71 ? 17.032 5.143 -9.383 1.00 89.69 71 ARG A C 1
ATOM 543 O O . ARG A 1 71 ? 16.893 5.729 -10.450 1.00 89.69 71 ARG A O 1
ATOM 550 N N . ILE A 1 72 ? 16.250 4.136 -8.988 1.00 92.56 72 ILE A N 1
ATOM 551 C CA . ILE A 1 72 ? 15.008 3.735 -9.659 1.00 92.56 72 ILE A CA 1
ATOM 552 C C . ILE A 1 72 ? 13.875 3.558 -8.651 1.00 92.56 72 ILE A C 1
ATOM 554 O O . ILE A 1 72 ? 14.104 3.161 -7.504 1.00 92.56 72 ILE A O 1
ATOM 558 N N . GLY A 1 73 ? 12.641 3.792 -9.094 1.00 87.75 73 GLY A N 1
ATOM 559 C CA . GLY A 1 73 ? 11.444 3.334 -8.386 1.00 87.75 73 GLY A CA 1
ATOM 560 C C . GLY A 1 73 ? 11.111 4.115 -7.116 1.00 87.75 73 GLY A C 1
ATOM 561 O O . GLY A 1 73 ? 10.438 3.580 -6.237 1.00 87.75 73 GLY A O 1
ATOM 562 N N . SER A 1 74 ? 11.554 5.373 -7.004 1.00 87.00 74 SER A N 1
ATOM 563 C CA . SER A 1 74 ? 11.055 6.293 -5.966 1.00 87.00 74 SER A CA 1
ATOM 564 C C . SER A 1 74 ? 9.549 6.470 -6.057 1.00 87.00 74 SER A C 1
ATOM 566 O O . SER A 1 74 ? 8.855 6.529 -5.045 1.00 87.00 74 SER A O 1
ATOM 568 N N . TYR A 1 75 ? 9.085 6.549 -7.299 1.00 84.75 75 TYR A N 1
ATOM 569 C CA . TYR A 1 75 ? 7.701 6.637 -7.697 1.00 84.75 75 TYR A CA 1
ATOM 570 C C . TYR A 1 75 ? 7.520 5.722 -8.898 1.00 84.75 75 TYR A C 1
ATOM 572 O O . TYR A 1 75 ? 8.406 5.612 -9.753 1.00 84.75 75 TYR A O 1
ATOM 580 N N . GLY A 1 76 ? 6.379 5.054 -8.933 1.00 88.12 76 GLY A N 1
ATOM 581 C CA . GLY A 1 76 ? 5.994 4.218 -10.046 1.00 88.12 76 GLY A CA 1
ATOM 582 C C . GLY A 1 76 ? 4.486 4.087 -10.095 1.00 88.12 76 GLY A C 1
ATOM 583 O O . GLY A 1 76 ? 3.834 3.947 -9.061 1.00 88.12 76 GLY A O 1
ATOM 584 N N . GLU A 1 77 ? 3.951 4.135 -11.302 1.00 94.00 77 GLU A N 1
ATOM 585 C CA . GLU A 1 77 ? 2.536 3.956 -11.588 1.00 94.00 77 GLU A CA 1
ATOM 586 C C . GLU A 1 77 ? 2.392 2.747 -12.501 1.00 94.00 77 GLU A C 1
ATOM 588 O O . GLU A 1 77 ? 3.107 2.626 -13.497 1.00 94.00 77 GLU A O 1
ATOM 593 N N . VAL A 1 78 ? 1.480 1.841 -12.151 1.00 94.25 78 VAL A N 1
ATOM 594 C CA . VAL A 1 78 ? 1.136 0.680 -12.972 1.00 94.25 78 VAL A CA 1
ATOM 595 C C . VAL A 1 78 ? -0.322 0.811 -13.375 1.00 94.25 78 VAL A C 1
ATOM 597 O O . VAL A 1 78 ? -1.193 0.908 -12.513 1.00 94.25 78 VAL A O 1
ATOM 600 N N . ILE A 1 79 ? -0.582 0.808 -14.679 1.00 97.31 79 ILE A N 1
ATOM 601 C CA . ILE A 1 79 ? -1.922 0.945 -15.253 1.00 97.31 79 ILE A CA 1
ATOM 602 C C . ILE A 1 79 ? -2.196 -0.272 -16.131 1.00 97.31 79 ILE A C 1
ATOM 604 O O . ILE A 1 79 ? -1.355 -0.657 -16.942 1.00 97.31 79 ILE A O 1
ATOM 608 N N . ASP A 1 80 ? -3.373 -0.869 -15.966 1.00 97.44 80 ASP A N 1
ATOM 609 C CA . ASP A 1 80 ? -3.897 -1.884 -16.878 1.00 97.44 80 ASP A CA 1
ATOM 610 C C . ASP A 1 80 ? -4.546 -1.195 -18.083 1.00 97.44 80 ASP A C 1
ATOM 612 O O . ASP A 1 80 ? -5.475 -0.400 -17.926 1.00 97.44 80 ASP A O 1
ATOM 616 N N . VAL A 1 81 ? -4.033 -1.471 -19.279 1.00 96.88 81 VAL A N 1
ATOM 617 C CA . VAL A 1 81 ? -4.607 -1.006 -20.542 1.00 96.88 81 VAL A CA 1
ATOM 618 C C . VAL A 1 81 ? -4.878 -2.233 -21.399 1.00 96.88 81 VAL A C 1
ATOM 620 O O . VAL A 1 81 ? -3.946 -2.822 -21.948 1.00 96.88 81 VAL A O 1
ATOM 623 N N . ASP A 1 82 ? -6.151 -2.618 -21.489 1.00 96.44 82 ASP A N 1
ATOM 624 C CA . ASP A 1 82 ? -6.634 -3.767 -22.265 1.00 96.44 82 ASP A CA 1
ATOM 625 C C . ASP A 1 82 ? -5.939 -5.100 -21.911 1.00 96.44 82 ASP A C 1
ATOM 627 O O . ASP A 1 82 ? -5.612 -5.907 -22.784 1.00 96.44 82 ASP A O 1
ATOM 631 N N . GLY A 1 83 ? -5.687 -5.343 -20.620 1.00 95.94 83 GLY A N 1
ATOM 632 C CA . GLY A 1 83 ? -5.028 -6.554 -20.118 1.00 95.94 83 GLY A CA 1
ATOM 633 C C . GLY A 1 83 ? -3.499 -6.499 -20.174 1.00 95.94 83 GLY A C 1
ATOM 634 O O . GLY A 1 83 ? -2.835 -7.473 -19.808 1.00 95.94 83 GLY A O 1
ATOM 635 N N . LEU A 1 84 ? -2.922 -5.379 -20.621 1.00 96.06 84 LEU A N 1
ATOM 636 C CA . LEU A 1 84 ? -1.488 -5.124 -20.579 1.00 96.06 84 LEU A CA 1
ATOM 637 C C . LEU A 1 84 ? -1.162 -4.135 -19.458 1.00 96.06 84 LEU A C 1
ATOM 639 O O . LEU A 1 84 ? -1.448 -2.941 -19.555 1.00 96.06 84 LEU A O 1
ATOM 643 N N . TYR A 1 85 ? -0.466 -4.621 -18.432 1.00 95.62 85 TYR A N 1
ATOM 644 C CA . TYR A 1 85 ? 0.082 -3.762 -17.388 1.00 95.62 85 TYR A CA 1
ATOM 645 C C . TYR A 1 85 ? 1.261 -2.950 -17.922 1.00 95.62 85 TYR A C 1
ATOM 647 O O . TYR A 1 85 ? 2.299 -3.494 -18.304 1.00 95.62 85 TYR A O 1
ATOM 655 N N . ARG A 1 86 ? 1.107 -1.629 -17.920 1.00 95.12 86 ARG A N 1
ATOM 656 C CA . ARG A 1 86 ? 2.147 -0.663 -18.268 1.00 95.12 86 ARG A CA 1
ATOM 657 C C . ARG A 1 86 ? 2.636 0.016 -17.001 1.00 95.12 86 ARG A C 1
ATOM 659 O O . ARG A 1 86 ? 1.826 0.489 -16.210 1.00 95.12 86 ARG A O 1
ATOM 666 N N . MET A 1 87 ? 3.951 0.056 -16.821 1.00 93.00 87 MET A N 1
ATOM 667 C CA . MET A 1 87 ? 4.594 0.695 -15.680 1.00 93.00 87 MET A CA 1
ATOM 668 C C . MET A 1 87 ? 5.396 1.908 -16.145 1.00 93.00 87 MET A C 1
ATOM 670 O O . MET A 1 87 ? 6.246 1.782 -17.027 1.00 93.00 87 MET A O 1
ATOM 674 N N . TRP A 1 88 ? 5.164 3.053 -15.514 1.00 93.25 88 TRP A N 1
ATOM 675 C CA . TRP A 1 88 ? 6.028 4.227 -15.598 1.00 93.25 88 TRP A CA 1
ATOM 676 C C . TRP A 1 88 ? 6.718 4.390 -14.260 1.00 93.25 88 TRP A C 1
ATOM 678 O O . TRP A 1 88 ? 6.080 4.264 -13.218 1.00 93.25 88 TRP A O 1
ATOM 688 N N . TYR A 1 89 ? 8.020 4.635 -14.279 1.00 92.94 89 TYR A N 1
ATOM 689 C CA . TYR A 1 89 ? 8.818 4.742 -13.069 1.00 92.94 89 TYR A CA 1
ATOM 690 C C . TYR A 1 89 ? 9.803 5.894 -13.187 1.00 92.94 89 TYR A C 1
ATOM 692 O O . TYR A 1 89 ? 10.260 6.239 -14.277 1.00 92.94 89 TYR A O 1
ATOM 700 N N . GLU A 1 90 ? 10.121 6.489 -12.044 1.00 93.31 90 GLU A N 1
ATOM 701 C CA . GLU A 1 90 ? 11.210 7.452 -11.956 1.00 93.31 90 GLU A CA 1
ATOM 702 C C . GLU A 1 90 ? 12.555 6.722 -12.006 1.00 93.31 90 GLU A C 1
ATOM 704 O O . GLU A 1 90 ? 12.759 5.713 -11.319 1.00 93.31 90 GLU A O 1
ATOM 709 N N . ALA A 1 91 ? 13.453 7.256 -12.829 1.00 92.94 91 ALA A N 1
ATOM 710 C CA . ALA A 1 91 ? 14.854 6.888 -12.889 1.00 92.94 91 ALA A CA 1
ATOM 711 C C . ALA A 1 91 ? 15.700 8.161 -12.937 1.00 92.94 91 ALA A C 1
ATOM 713 O O . ALA A 1 91 ? 15.371 9.108 -13.658 1.00 92.94 91 ALA A O 1
ATOM 714 N N . SER A 1 92 ? 16.796 8.154 -12.191 1.00 86.81 92 SER A N 1
ATOM 715 C CA . SER A 1 92 ? 17.819 9.194 -12.219 1.00 86.81 92 SER A CA 1
ATOM 716 C C . SER A 1 92 ? 19.182 8.565 -12.486 1.00 86.81 92 SER A C 1
ATOM 718 O O . SER A 1 92 ? 19.521 7.511 -11.932 1.00 86.81 92 SER A O 1
ATOM 720 N N . GLY A 1 93 ? 19.948 9.221 -13.355 1.00 77.75 93 GLY A N 1
ATOM 721 C CA . GLY A 1 93 ? 21.254 8.788 -13.831 1.00 77.75 93 GLY A CA 1
ATOM 722 C C . GLY A 1 93 ? 22.178 9.959 -14.120 1.00 77.75 93 GLY A C 1
ATOM 723 O O . GLY A 1 93 ? 21.701 11.114 -14.053 1.00 77.75 93 GLY A O 1
#

Radius of gyration: 33.71 Å; chains: 1; bounding box: 100×44×62 Å